Protein AF-A0A358HNJ1-F1 (afdb_monomer)

pLDDT: mean 94.67, std 5.61, range [55.88, 98.75]

Radius of gyration: 17.58 Å; Cα contacts (8 Å, |Δi|>4): 71; chains: 1; bounding box: 34×30×48 Å

Structure (mmCIF, N/CA/C/O backbone):
data_AF-A0A358HNJ1-F1
#
_entry.id   AF-A0A358HNJ1-F1
#
loop_
_atom_site.group_PDB
_atom_site.id
_atom_site.type_symbol
_atom_site.label_atom_id
_atom_site.label_alt_id
_atom_site.label_comp_id
_atom_site.label_asym_id
_atom_site.label_entity_id
_atom_site.label_seq_id
_atom_site.pdbx_PDB_ins_code
_atom_site.Cartn_x
_atom_site.Cartn_y
_atom_site.Cartn_z
_atom_site.occupancy
_atom_site.B_iso_or_equiv
_atom_site.auth_seq_id
_atom_site.auth_comp_id
_atom_site.auth_asym_id
_atom_site.auth_atom_id
_atom_site.pdbx_PDB_model_num
ATOM 1 N N . MET A 1 1 ? 8.545 -15.142 25.746 1.00 55.88 1 MET A N 1
ATOM 2 C CA . MET A 1 1 ? 7.919 -14.086 24.917 1.00 55.88 1 MET A CA 1
ATOM 3 C C . MET A 1 1 ? 7.165 -14.747 23.778 1.00 55.88 1 MET A C 1
ATOM 5 O O . MET A 1 1 ? 7.788 -15.428 22.977 1.00 55.88 1 MET A O 1
ATOM 9 N N . SER A 1 2 ? 5.841 -14.608 23.735 1.00 76.19 2 SER A N 1
ATOM 10 C CA . SER A 1 2 ? 5.030 -15.022 22.585 1.00 76.19 2 SER A CA 1
ATOM 11 C C . SER A 1 2 ? 5.100 -13.940 21.500 1.00 76.19 2 SER A C 1
ATOM 13 O O . SER A 1 2 ? 5.014 -12.752 21.804 1.00 76.19 2 SER A O 1
ATOM 15 N N . SER A 1 3 ? 5.301 -14.328 20.239 1.00 83.88 3 SER A N 1
ATOM 16 C CA . SER A 1 3 ? 5.293 -13.405 19.098 1.00 83.88 3 SER A CA 1
ATOM 17 C C . SER A 1 3 ? 3.945 -13.460 18.376 1.00 83.88 3 SER A C 1
ATOM 19 O O . SER A 1 3 ? 3.333 -14.520 18.253 1.00 83.88 3 SER A O 1
ATOM 21 N N . VAL A 1 4 ? 3.470 -12.308 17.895 1.00 86.75 4 VAL A N 1
ATOM 22 C CA . VAL A 1 4 ? 2.242 -12.207 17.095 1.00 86.75 4 VAL A CA 1
ATOM 23 C C . VAL A 1 4 ? 2.631 -11.955 15.644 1.00 86.75 4 VAL A C 1
ATOM 25 O O . VAL A 1 4 ? 3.329 -10.989 15.334 1.00 86.75 4 VAL A O 1
ATOM 28 N N . LYS A 1 5 ? 2.179 -12.821 14.732 1.00 87.38 5 LYS A N 1
ATOM 29 C CA . LYS A 1 5 ? 2.357 -12.604 13.292 1.00 87.38 5 LYS A CA 1
ATOM 30 C C . LYS A 1 5 ? 1.384 -11.524 12.824 1.00 87.38 5 LYS A C 1
ATOM 32 O O . LYS A 1 5 ? 0.181 -11.757 12.776 1.00 87.38 5 LYS A O 1
ATOM 37 N N . VAL A 1 6 ? 1.926 -10.357 12.480 1.00 90.62 6 VAL A N 1
ATOM 38 C CA . VAL A 1 6 ? 1.153 -9.228 11.943 1.00 90.62 6 VAL A CA 1
ATOM 39 C C . VAL A 1 6 ? 1.185 -9.260 10.417 1.00 90.62 6 VAL A C 1
ATOM 41 O O . VAL A 1 6 ? 0.175 -9.530 9.780 1.00 90.62 6 VAL A O 1
ATOM 44 N N . TRP A 1 7 ? 2.367 -9.078 9.824 1.00 91.50 7 TRP A N 1
ATOM 45 C CA . TRP A 1 7 ? 2.533 -9.049 8.371 1.00 91.50 7 TRP A CA 1
ATOM 46 C C . TRP A 1 7 ? 2.838 -10.426 7.804 1.00 91.50 7 TRP A C 1
ATOM 48 O O . TRP A 1 7 ? 3.907 -10.990 8.076 1.00 91.50 7 TRP A O 1
ATOM 58 N N . ASP A 1 8 ? 1.903 -10.932 7.004 1.00 93.69 8 ASP A N 1
ATOM 59 C CA . ASP A 1 8 ? 2.083 -12.166 6.252 1.00 93.69 8 ASP A CA 1
ATOM 60 C C . ASP A 1 8 ? 3.170 -12.018 5.159 1.00 93.69 8 ASP A C 1
ATOM 62 O O . ASP A 1 8 ? 3.553 -10.895 4.801 1.00 93.69 8 ASP A O 1
ATOM 66 N N . PRO A 1 9 ? 3.720 -13.138 4.650 1.00 95.56 9 PRO A N 1
ATOM 67 C CA . PRO A 1 9 ? 4.788 -13.102 3.652 1.00 95.56 9 PRO A CA 1
ATOM 68 C C . PRO A 1 9 ? 4.412 -12.361 2.366 1.00 95.56 9 PRO A C 1
ATOM 70 O O . PRO A 1 9 ? 5.272 -11.706 1.782 1.00 95.56 9 PRO A O 1
ATOM 73 N N . PHE A 1 10 ? 3.143 -12.412 1.947 1.00 95.62 10 PHE A N 1
ATOM 74 C CA . PHE A 1 10 ? 2.684 -11.738 0.736 1.00 95.62 10 PHE A CA 1
ATOM 75 C C . PHE A 1 10 ? 2.766 -10.216 0.896 1.00 95.62 10 PHE A C 1
ATOM 77 O O . PHE A 1 10 ? 3.298 -9.539 0.020 1.00 95.62 10 PHE A O 1
ATOM 84 N N . VAL A 1 11 ? 2.319 -9.666 2.031 1.00 95.44 11 VAL A N 1
ATOM 85 C CA . VAL A 1 11 ? 2.411 -8.214 2.291 1.00 95.44 11 VAL A CA 1
ATOM 86 C C . VAL A 1 11 ? 3.868 -7.739 2.290 1.00 95.44 11 VAL A C 1
ATOM 88 O O . VAL A 1 11 ? 4.166 -6.663 1.772 1.00 95.44 11 VAL A O 1
ATOM 91 N N . ARG A 1 12 ? 4.789 -8.551 2.823 1.00 96.31 12 ARG A N 1
ATOM 92 C CA . ARG A 1 12 ? 6.230 -8.248 2.818 1.00 96.31 12 ARG A CA 1
ATOM 93 C C . ARG A 1 12 ? 6.813 -8.272 1.407 1.00 96.31 12 ARG A C 1
ATOM 95 O O . ARG A 1 12 ? 7.566 -7.365 1.061 1.00 96.31 12 ARG A O 1
ATOM 102 N N . LEU A 1 13 ? 6.450 -9.279 0.611 1.00 97.81 13 LEU A N 1
ATOM 103 C CA . LEU A 1 13 ? 6.869 -9.393 -0.786 1.00 97.81 13 LEU A CA 1
ATOM 104 C C . LEU A 1 13 ? 6.355 -8.211 -1.607 1.00 97.81 13 LEU A C 1
ATOM 106 O O . LEU A 1 13 ? 7.130 -7.592 -2.327 1.00 97.81 13 LEU A O 1
ATOM 110 N N . PHE A 1 14 ? 5.077 -7.862 -1.452 1.00 98.06 14 PHE A N 1
ATOM 111 C CA . PHE A 1 14 ? 4.495 -6.686 -2.087 1.00 98.06 14 PHE A CA 1
ATOM 112 C C . PHE A 1 14 ? 5.270 -5.415 -1.725 1.00 98.06 14 PHE A C 1
ATOM 114 O O . PHE A 1 14 ? 5.644 -4.661 -2.617 1.00 98.06 14 PHE A O 1
ATOM 121 N N . HIS A 1 15 ? 5.535 -5.185 -0.436 1.00 97.75 15 HIS A N 1
ATOM 122 C CA . HIS A 1 15 ? 6.186 -3.959 0.021 1.00 97.75 15 HIS A CA 1
ATOM 123 C C . HIS A 1 15 ? 7.600 -3.807 -0.552 1.00 97.75 15 HIS A C 1
ATOM 125 O O . HIS A 1 15 ? 7.913 -2.784 -1.157 1.00 97.75 15 HIS A O 1
ATOM 131 N N . TRP A 1 16 ? 8.435 -4.840 -0.413 1.00 98.50 16 TRP A N 1
ATOM 132 C CA . TRP A 1 16 ? 9.806 -4.795 -0.922 1.00 98.50 16 TRP A CA 1
ATOM 133 C C . TRP A 1 16 ? 9.873 -4.860 -2.448 1.00 98.50 16 TRP A C 1
ATOM 135 O O . TRP A 1 16 ? 10.722 -4.200 -3.040 1.00 98.50 16 TRP A O 1
ATOM 145 N N . GLY A 1 17 ? 8.955 -5.580 -3.096 1.00 98.62 17 GLY A N 1
ATOM 146 C CA . GLY A 1 17 ? 8.836 -5.595 -4.553 1.00 98.62 17 GLY A CA 1
ATOM 147 C C . GLY A 1 17 ? 8.436 -4.231 -5.114 1.00 98.62 17 GLY A C 1
ATOM 148 O O . GLY A 1 17 ? 8.999 -3.791 -6.116 1.00 98.62 17 GLY A O 1
ATOM 149 N N . LEU A 1 18 ? 7.513 -3.528 -4.451 1.00 98.69 18 LEU A N 1
ATOM 150 C CA . LEU A 1 18 ? 7.100 -2.186 -4.855 1.00 98.69 18 LEU A CA 1
ATOM 151 C C . LEU A 1 18 ? 8.238 -1.181 -4.649 1.00 98.69 18 LEU A C 1
ATOM 153 O O . LEU A 1 18 ? 8.513 -0.393 -5.549 1.00 98.69 18 LEU A O 1
ATOM 157 N N . ALA A 1 19 ? 8.937 -1.250 -3.511 1.00 98.69 19 ALA A N 1
ATOM 158 C CA . ALA A 1 19 ? 10.110 -0.418 -3.247 1.00 98.69 19 ALA A CA 1
ATOM 159 C C . ALA A 1 19 ? 11.219 -0.639 -4.291 1.00 98.69 19 ALA A C 1
ATOM 161 O O . ALA A 1 19 ? 11.779 0.328 -4.802 1.00 98.69 19 ALA A O 1
ATOM 162 N N . ALA A 1 20 ? 11.496 -1.895 -4.657 1.00 98.75 20 ALA A N 1
ATOM 163 C CA . ALA A 1 20 ? 12.465 -2.224 -5.700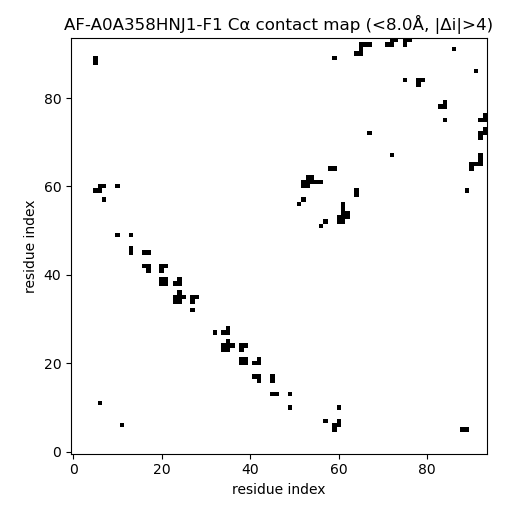 1.00 98.75 20 ALA A CA 1
ATOM 164 C C . ALA A 1 20 ? 12.019 -1.720 -7.082 1.00 98.75 20 ALA A C 1
ATOM 166 O O . ALA A 1 20 ? 12.817 -1.114 -7.790 1.00 98.75 20 ALA A O 1
ATOM 167 N N . SER A 1 21 ? 10.745 -1.908 -7.443 1.00 98.56 21 SER A N 1
ATOM 168 C CA . SER A 1 21 ? 10.189 -1.412 -8.712 1.00 98.56 21 SER A CA 1
ATOM 169 C C . SER A 1 21 ? 10.317 0.110 -8.810 1.00 98.56 21 SER A C 1
ATOM 171 O O . SER A 1 21 ? 10.748 0.628 -9.834 1.00 98.56 21 SER A O 1
ATOM 173 N N . PHE A 1 22 ? 10.015 0.823 -7.721 1.00 98.50 22 PHE A N 1
ATOM 174 C CA . PHE A 1 22 ? 10.188 2.271 -7.647 1.00 98.50 22 PHE A CA 1
ATOM 175 C C . PHE A 1 22 ? 11.661 2.686 -7.773 1.00 98.50 22 PHE A C 1
ATOM 177 O O . PHE A 1 22 ? 11.974 3.575 -8.557 1.00 98.50 22 PHE A O 1
ATOM 184 N N . ALA A 1 23 ? 12.570 2.036 -7.040 1.00 98.56 23 ALA A N 1
ATOM 185 C CA . ALA A 1 23 ? 13.998 2.347 -7.097 1.00 98.56 23 ALA A CA 1
ATOM 186 C C . ALA A 1 23 ? 14.586 2.123 -8.500 1.00 98.56 23 ALA A C 1
ATOM 188 O O . ALA A 1 23 ? 15.339 2.965 -8.982 1.00 98.56 23 ALA A O 1
ATOM 189 N N . ILE A 1 24 ? 14.208 1.026 -9.168 1.00 98.38 24 ILE A N 1
ATOM 190 C CA . ILE A 1 24 ? 14.606 0.754 -10.555 1.00 98.38 24 ILE A CA 1
ATOM 191 C C . ILE A 1 24 ? 14.073 1.859 -11.463 1.00 98.38 24 ILE A C 1
ATOM 193 O O . ILE A 1 24 ? 14.869 2.497 -12.138 1.00 98.38 24 ILE A O 1
ATOM 197 N N . ALA A 1 25 ? 12.764 2.132 -11.421 1.00 98.00 25 ALA A N 1
ATOM 198 C CA . ALA A 1 25 ? 12.148 3.157 -12.260 1.00 98.00 25 ALA A CA 1
ATOM 199 C C . ALA A 1 25 ? 12.798 4.537 -12.072 1.00 98.00 25 ALA A C 1
ATOM 201 O O . ALA A 1 25 ? 13.002 5.249 -13.053 1.00 98.00 25 ALA A O 1
ATOM 202 N N . TRP A 1 26 ? 13.152 4.896 -10.834 1.00 97.94 26 TRP A N 1
ATOM 203 C CA . TRP A 1 26 ? 13.842 6.144 -10.515 1.00 97.94 26 TRP A CA 1
ATOM 204 C C . TRP A 1 26 ? 15.246 6.209 -11.123 1.00 97.94 26 TRP A C 1
ATOM 206 O O . TRP A 1 26 ? 15.592 7.198 -11.757 1.00 97.94 26 TRP A O 1
ATOM 216 N N . ILE A 1 27 ? 16.053 5.157 -10.950 1.00 98.12 27 ILE A N 1
ATOM 217 C CA . ILE A 1 27 ? 17.434 5.112 -11.459 1.00 98.12 27 ILE A CA 1
ATOM 218 C C . ILE A 1 27 ? 17.458 5.082 -12.992 1.00 98.12 27 ILE A C 1
ATOM 220 O O . ILE A 1 27 ? 18.361 5.641 -13.601 1.00 98.12 27 ILE A O 1
ATOM 224 N N . THR A 1 28 ? 16.482 4.429 -13.623 1.00 97.81 28 THR A N 1
ATOM 225 C CA . THR A 1 28 ? 16.458 4.217 -15.077 1.00 97.81 28 THR A CA 1
ATOM 226 C C . THR A 1 28 ? 15.681 5.282 -15.844 1.00 97.81 28 THR A C 1
ATOM 228 O O . THR A 1 28 ? 15.454 5.094 -17.038 1.00 97.81 28 THR A O 1
ATOM 231 N N . ALA A 1 29 ? 15.212 6.341 -15.176 1.00 94.00 29 ALA A N 1
ATOM 232 C CA . ALA A 1 29 ? 14.262 7.296 -15.743 1.00 94.00 29 ALA A CA 1
ATOM 233 C C . ALA A 1 29 ? 14.767 7.962 -17.034 1.00 94.00 29 ALA A C 1
ATOM 235 O O . ALA A 1 29 ? 14.001 8.062 -17.987 1.00 94.00 29 ALA A O 1
ATOM 236 N N . ASP A 1 30 ? 16.047 8.342 -17.080 1.00 93.88 30 ASP A N 1
ATOM 237 C CA . ASP A 1 30 ? 16.605 9.117 -18.196 1.00 93.88 30 ASP A CA 1
ATOM 238 C C . ASP A 1 30 ? 17.432 8.272 -19.183 1.00 93.88 30 ASP A C 1
ATOM 240 O O . ASP A 1 30 ? 17.516 8.603 -20.363 1.00 93.88 30 ASP A O 1
ATOM 244 N N . ASP A 1 31 ? 18.008 7.154 -18.725 1.00 94.12 31 ASP A N 1
ATOM 245 C CA . ASP A 1 31 ? 18.996 6.388 -19.502 1.00 94.12 31 ASP A CA 1
ATOM 246 C C . ASP A 1 31 ? 18.480 5.033 -20.011 1.00 94.12 31 ASP A C 1
ATOM 248 O O . ASP A 1 31 ? 19.081 4.431 -20.906 1.00 94.12 31 ASP A O 1
ATOM 252 N N . TRP A 1 32 ? 17.389 4.501 -19.440 1.00 96.38 32 TRP A N 1
ATOM 253 C CA . TRP A 1 32 ? 16.956 3.129 -19.730 1.00 96.38 32 TRP A CA 1
ATOM 254 C C . TRP A 1 32 ? 15.431 2.963 -19.752 1.00 96.38 32 TRP A C 1
ATOM 256 O O . TRP A 1 32 ? 14.835 2.213 -18.975 1.00 96.38 32 TRP A O 1
ATOM 266 N N . GLU A 1 33 ? 14.803 3.632 -20.721 1.00 96.00 33 GLU A N 1
ATOM 267 C CA . GLU A 1 33 ? 13.345 3.728 -20.891 1.00 96.00 33 GLU A CA 1
ATOM 268 C C . GLU A 1 33 ? 12.628 2.364 -20.880 1.00 96.00 33 GLU A C 1
ATOM 270 O O . GLU A 1 33 ? 11.615 2.185 -20.205 1.00 96.00 33 GLU A O 1
ATOM 275 N N . THR A 1 34 ? 13.173 1.351 -21.565 1.00 97.62 34 THR A N 1
ATOM 276 C CA . THR A 1 34 ? 12.556 0.010 -21.585 1.00 97.62 34 THR A CA 1
ATOM 277 C C . THR A 1 34 ? 12.478 -0.596 -20.182 1.00 97.62 34 THR A C 1
ATOM 279 O O . THR A 1 34 ? 11.450 -1.163 -19.809 1.00 97.62 34 THR A O 1
ATOM 282 N N . LEU A 1 35 ? 13.544 -0.469 -19.387 1.00 97.94 35 LEU A N 1
ATOM 283 C CA . LEU A 1 35 ? 13.567 -0.999 -18.026 1.00 97.94 35 LEU A CA 1
ATOM 284 C C . LEU A 1 35 ? 12.665 -0.176 -17.095 1.00 97.94 35 LEU A C 1
ATOM 286 O O . LEU A 1 35 ? 11.963 -0.764 -16.271 1.00 97.94 35 LEU A O 1
ATOM 290 N N . HIS A 1 36 ? 12.606 1.146 -17.283 1.00 98.12 36 HIS A N 1
ATOM 291 C CA . HIS A 1 36 ? 11.657 2.018 -16.588 1.00 98.12 36 HIS A CA 1
ATOM 292 C C . HIS A 1 36 ? 10.202 1.569 -16.823 1.00 98.12 36 HIS A C 1
ATOM 294 O O . HIS A 1 36 ? 9.444 1.392 -15.866 1.00 98.12 36 HIS A O 1
ATOM 300 N N . HIS A 1 37 ? 9.819 1.298 -18.077 1.00 98.06 37 HIS A N 1
ATOM 301 C CA . HIS A 1 37 ? 8.475 0.814 -18.414 1.00 98.06 37 HIS A CA 1
ATOM 302 C C . HIS A 1 37 ? 8.153 -0.534 -17.761 1.00 98.06 37 HIS A C 1
ATOM 304 O O . HIS A 1 37 ? 7.092 -0.688 -17.152 1.00 98.06 37 HIS A O 1
ATOM 310 N N . TRP A 1 38 ? 9.075 -1.499 -17.821 1.00 98.50 38 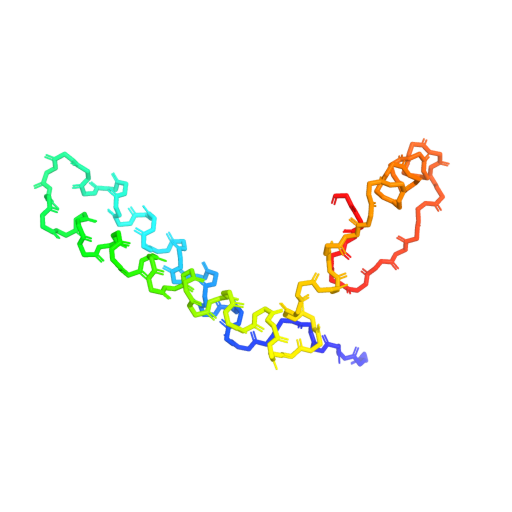TRP A N 1
ATOM 311 C CA . TRP A 1 38 ? 8.880 -2.795 -17.164 1.00 98.50 38 TRP A CA 1
ATOM 312 C C . TRP A 1 38 ? 8.772 -2.677 -15.643 1.00 98.50 38 TRP A C 1
ATOM 314 O O . TRP A 1 38 ? 7.935 -3.354 -15.042 1.00 98.50 38 TRP A O 1
ATOM 324 N N . ALA A 1 39 ? 9.553 -1.792 -15.018 1.00 98.44 39 ALA A N 1
ATOM 325 C CA . ALA A 1 39 ? 9.429 -1.492 -13.595 1.00 98.44 39 ALA A CA 1
ATOM 326 C C . ALA A 1 39 ? 8.050 -0.893 -13.260 1.00 98.44 39 ALA A C 1
ATOM 328 O O . ALA A 1 39 ? 7.425 -1.291 -12.273 1.00 98.44 39 ALA A O 1
ATOM 329 N N . GLY A 1 40 ? 7.524 -0.016 -14.121 1.00 98.38 40 GLY A N 1
ATOM 330 C CA . GLY A 1 40 ? 6.159 0.503 -14.027 1.00 98.38 40 GLY A CA 1
ATOM 331 C C . GLY A 1 40 ? 5.090 -0.593 -14.118 1.00 98.38 40 GLY A C 1
ATOM 332 O O . GLY A 1 40 ? 4.191 -0.652 -13.275 1.00 98.38 40 GLY A O 1
ATOM 333 N N . TYR A 1 41 ? 5.202 -1.514 -15.079 1.00 98.62 41 TYR A N 1
ATOM 334 C CA . TYR A 1 41 ? 4.269 -2.642 -15.204 1.00 98.62 41 TYR A CA 1
ATOM 335 C C . TYR A 1 41 ? 4.342 -3.606 -14.017 1.00 98.62 41 TYR A C 1
ATOM 337 O O . TYR A 1 41 ? 3.303 -4.062 -13.533 1.00 98.62 41 TYR A O 1
ATOM 345 N N . ALA A 1 42 ? 5.542 -3.871 -13.496 1.00 98.56 42 ALA A N 1
ATOM 346 C CA . ALA A 1 42 ? 5.719 -4.660 -12.281 1.00 98.56 42 ALA A CA 1
ATOM 347 C C . ALA A 1 42 ? 5.042 -3.989 -11.073 1.00 98.56 42 ALA A C 1
ATOM 349 O O . ALA A 1 42 ? 4.292 -4.646 -10.347 1.00 98.56 42 ALA A O 1
ATOM 350 N N . ALA A 1 43 ? 5.226 -2.675 -10.894 1.00 98.75 43 ALA A N 1
ATOM 351 C CA . ALA A 1 43 ? 4.555 -1.908 -9.845 1.00 98.75 43 ALA A CA 1
ATOM 352 C C . ALA A 1 43 ? 3.023 -1.954 -9.988 1.00 98.75 43 ALA A C 1
ATOM 354 O O . ALA A 1 43 ? 2.322 -2.210 -9.006 1.00 98.75 43 ALA A O 1
ATOM 355 N N . ALA A 1 44 ? 2.494 -1.780 -11.203 1.00 98.75 44 ALA A N 1
ATOM 356 C CA . ALA A 1 44 ? 1.059 -1.864 -11.472 1.00 98.75 44 ALA A CA 1
ATOM 357 C C . ALA A 1 44 ? 0.488 -3.254 -11.137 1.00 98.75 44 ALA A C 1
ATOM 359 O O . ALA A 1 44 ? -0.542 -3.355 -10.463 1.00 98.75 44 ALA A O 1
ATOM 360 N N . ALA A 1 45 ? 1.180 -4.329 -11.529 1.00 98.56 45 ALA A N 1
ATOM 361 C CA . ALA A 1 45 ? 0.794 -5.697 -11.189 1.00 98.56 45 ALA A CA 1
ATOM 362 C C . ALA A 1 45 ? 0.815 -5.935 -9.669 1.00 98.56 45 ALA A C 1
ATOM 364 O O . ALA A 1 45 ? -0.144 -6.475 -9.113 1.00 98.56 45 AL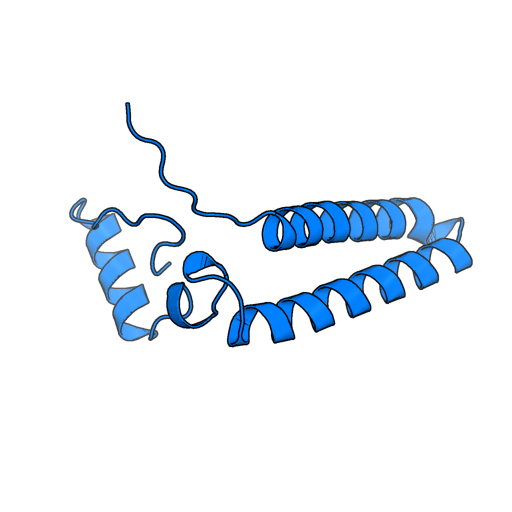A A O 1
ATOM 365 N N . LEU A 1 46 ? 1.867 -5.483 -8.975 1.00 98.69 46 LEU A N 1
ATOM 366 C CA . LEU A 1 46 ? 1.975 -5.553 -7.514 1.00 98.69 46 LEU A CA 1
ATOM 367 C C . LEU A 1 46 ? 0.811 -4.833 -6.826 1.00 98.69 46 LEU A C 1
ATOM 369 O O . LEU A 1 46 ? 0.208 -5.391 -5.906 1.00 98.69 46 LEU A O 1
ATOM 373 N N . ILE A 1 47 ? 0.459 -3.629 -7.284 1.00 98.56 47 ILE A N 1
ATOM 374 C CA . ILE A 1 47 ? -0.680 -2.862 -6.761 1.00 98.56 47 ILE A CA 1
ATOM 375 C C . ILE A 1 47 ? -1.992 -3.615 -7.002 1.00 98.56 47 ILE A C 1
ATOM 377 O O . ILE A 1 47 ? -2.779 -3.766 -6.067 1.00 98.56 47 ILE A O 1
ATOM 381 N N . GLY A 1 48 ? -2.213 -4.155 -8.204 1.00 98.44 48 GLY A N 1
ATOM 382 C CA . GLY A 1 48 ? -3.390 -4.975 -8.506 1.00 98.44 48 GLY A CA 1
ATOM 383 C C . GLY A 1 48 ? -3.518 -6.175 -7.563 1.00 98.44 48 GLY A C 1
ATOM 384 O O . GLY A 1 48 ? -4.558 -6.371 -6.927 1.00 98.44 48 GLY A O 1
ATOM 385 N N . MET A 1 49 ? -2.431 -6.928 -7.377 1.00 97.94 49 MET A N 1
ATOM 386 C CA . MET A 1 49 ? -2.397 -8.047 -6.433 1.00 97.94 49 MET A CA 1
ATOM 387 C C . MET A 1 49 ? -2.639 -7.586 -4.986 1.00 97.94 49 MET A C 1
ATOM 389 O O . MET A 1 49 ? -3.348 -8.255 -4.232 1.00 97.94 49 MET A O 1
ATOM 393 N N . ARG A 1 50 ? -2.109 -6.423 -4.585 1.00 97.50 50 ARG A N 1
ATOM 394 C CA . ARG A 1 50 ? -2.335 -5.843 -3.252 1.00 97.50 50 ARG A CA 1
ATOM 395 C C . ARG A 1 50 ? -3.787 -5.459 -3.016 1.00 97.50 50 ARG A C 1
ATOM 397 O O . ARG A 1 50 ? -4.261 -5.644 -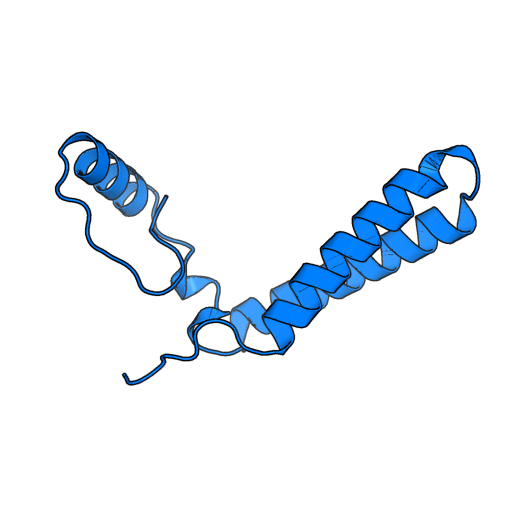1.891 1.00 97.50 50 ARG A O 1
ATOM 404 N N . LEU A 1 51 ? -4.467 -4.924 -4.028 1.00 98.06 51 LEU A N 1
ATOM 405 C CA . LEU A 1 51 ? -5.888 -4.585 -3.964 1.00 98.06 51 LEU A CA 1
ATOM 406 C C . LEU A 1 51 ? -6.724 -5.844 -3.731 1.00 98.06 51 LEU A C 1
ATOM 408 O O . LEU A 1 51 ? -7.500 -5.883 -2.778 1.00 98.06 51 LEU A O 1
ATOM 412 N N . VAL A 1 52 ? -6.481 -6.908 -4.499 1.00 97.88 52 VAL A N 1
ATOM 413 C CA . VAL A 1 52 ? -7.151 -8.204 -4.295 1.00 97.88 52 VAL A CA 1
AT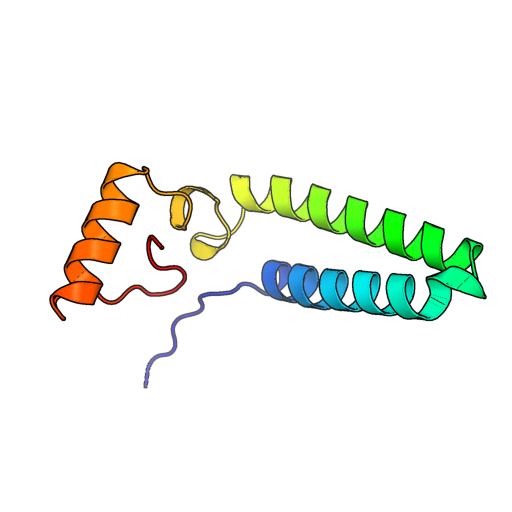OM 414 C C . VAL A 1 52 ? -6.853 -8.760 -2.898 1.00 97.88 52 VAL A C 1
ATOM 416 O O . VAL A 1 52 ? -7.773 -9.077 -2.140 1.00 97.88 52 VAL A O 1
ATOM 419 N N . TRP A 1 53 ? -5.581 -8.810 -2.494 1.00 97.44 53 TRP A N 1
ATOM 420 C CA . TRP A 1 53 ? -5.192 -9.326 -1.176 1.00 97.44 53 TRP A CA 1
ATOM 421 C C . TRP A 1 53 ? -5.726 -8.478 -0.013 1.00 97.44 53 TRP A C 1
ATOM 423 O O . TRP A 1 53 ? -5.986 -8.994 1.071 1.00 97.44 53 TRP A O 1
ATOM 433 N N . GLY A 1 54 ? -5.956 -7.181 -0.225 1.00 96.69 54 GLY A N 1
ATOM 434 C CA . GLY A 1 54 ? -6.593 -6.302 0.755 1.00 96.69 54 GLY A CA 1
ATOM 435 C C . GLY A 1 54 ? -8.080 -6.571 0.971 1.00 96.69 54 GLY A C 1
ATOM 436 O O . GLY A 1 54 ? -8.643 -6.093 1.955 1.00 96.69 54 GLY A O 1
ATOM 437 N N . LEU A 1 55 ? -8.710 -7.362 0.106 1.00 96.75 55 LEU A N 1
ATOM 438 C CA . LEU A 1 55 ? -10.091 -7.803 0.274 1.00 96.75 55 LEU A CA 1
ATOM 439 C C . LEU A 1 5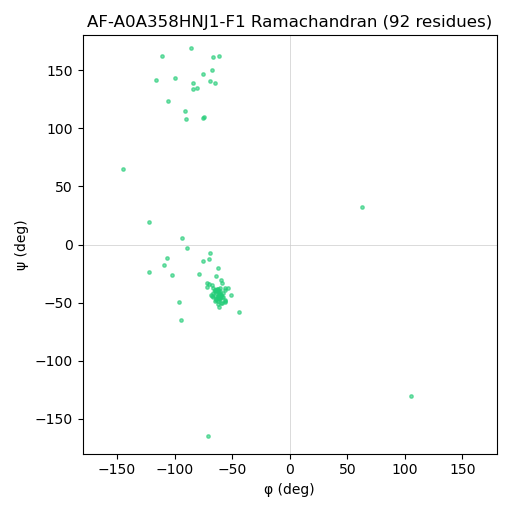5 ? -10.149 -9.193 0.918 1.00 96.75 55 LEU A C 1
ATOM 441 O O . LEU A 1 55 ? -10.842 -9.377 1.919 1.00 96.75 55 LEU A O 1
ATOM 445 N N . ILE A 1 56 ? -9.385 -10.154 0.387 1.00 96.25 56 ILE A N 1
ATOM 446 C CA . ILE A 1 56 ? -9.516 -11.578 0.758 1.00 96.25 56 ILE A CA 1
ATOM 447 C C . ILE A 1 56 ? -8.390 -12.126 1.645 1.00 96.25 56 ILE A C 1
ATOM 449 O O . ILE A 1 56 ? -8.528 -13.218 2.192 1.00 96.25 56 ILE A O 1
ATOM 453 N N . GLY A 1 57 ? -7.293 -11.385 1.817 1.00 93.44 57 GLY A N 1
ATOM 454 C CA . GLY A 1 57 ? -6.081 -11.848 2.493 1.00 93.44 57 GLY A CA 1
ATOM 455 C C . GLY A 1 57 ? -6.210 -12.028 4.009 1.00 93.44 57 GLY A C 1
ATOM 456 O O . GLY A 1 57 ? -7.306 -12.077 4.587 1.00 93.44 57 GLY A O 1
ATOM 457 N N . SER A 1 58 ? -5.053 -12.130 4.671 1.00 93.69 58 SER A N 1
ATOM 458 C CA . SER A 1 58 ? -4.961 -12.330 6.122 1.00 93.69 58 SER A CA 1
ATOM 459 C C . SER A 1 58 ? -5.580 -11.168 6.909 1.00 93.69 58 SER A C 1
ATOM 461 O O . SER A 1 58 ? -5.764 -10.073 6.376 1.00 93.69 58 SER A O 1
ATOM 463 N N . ARG A 1 59 ? -5.885 -11.389 8.200 1.00 91.62 59 ARG A N 1
ATOM 464 C CA . ARG A 1 59 ? -6.533 -10.389 9.071 1.00 91.62 59 ARG A CA 1
ATOM 465 C C . ARG A 1 59 ? -5.912 -9.005 8.893 1.00 91.62 59 ARG A C 1
ATOM 467 O O . ARG A 1 59 ? -6.632 -8.097 8.512 1.00 91.62 59 ARG A O 1
ATOM 474 N N . TYR A 1 60 ? -4.605 -8.872 9.112 1.00 92.25 60 TYR A N 1
ATOM 475 C CA . TYR A 1 60 ? -3.891 -7.591 9.079 1.00 92.25 60 TYR A CA 1
ATOM 476 C C . TYR A 1 60 ? -3.652 -7.036 7.669 1.00 92.25 60 TYR A C 1
ATOM 478 O O . TYR A 1 60 ? -3.350 -5.855 7.535 1.00 92.25 60 TYR A O 1
ATOM 486 N N . ALA A 1 61 ? -3.821 -7.840 6.616 1.00 93.50 61 ALA A N 1
ATOM 487 C CA . ALA A 1 61 ? -3.700 -7.371 5.237 1.00 93.50 61 ALA A CA 1
ATOM 488 C C . ALA A 1 61 ? -4.952 -6.628 4.737 1.00 93.50 61 ALA A C 1
ATOM 490 O O . ALA A 1 61 ? -4.857 -5.805 3.815 1.00 93.50 61 ALA A O 1
ATOM 491 N N . ARG A 1 62 ? -6.121 -6.920 5.329 1.00 95.19 62 ARG A N 1
ATOM 492 C CA . ARG A 1 62 ? -7.412 -6.411 4.857 1.00 95.19 62 ARG A CA 1
ATOM 493 C C . ARG A 1 62 ? -7.571 -4.914 5.073 1.00 95.19 62 ARG A C 1
ATOM 495 O O . ARG A 1 62 ? -7.258 -4.404 6.147 1.00 95.19 62 ARG A O 1
ATOM 502 N N . PHE A 1 63 ? -8.172 -4.235 4.099 1.00 94.62 63 PHE A N 1
ATOM 503 C CA . PHE A 1 63 ? -8.439 -2.796 4.160 1.00 94.62 63 PHE A CA 1
ATOM 504 C C . PHE A 1 63 ? -9.252 -2.392 5.392 1.00 94.62 63 PHE A C 1
ATOM 506 O O . PHE A 1 63 ? -8.949 -1.393 6.032 1.00 94.62 63 PHE A O 1
ATOM 513 N N . THR A 1 64 ? -10.216 -3.212 5.812 1.00 92.44 64 THR A N 1
ATOM 514 C CA . THR A 1 64 ? -11.053 -2.948 6.996 1.00 92.44 64 THR A CA 1
ATOM 515 C C . THR A 1 64 ? -10.272 -2.880 8.316 1.00 92.44 64 THR A C 1
ATOM 517 O O . THR A 1 64 ? -10.756 -2.307 9.299 1.00 92.44 64 THR A O 1
ATOM 520 N N . GLN A 1 65 ? -9.054 -3.437 8.379 1.00 91.94 65 GLN A N 1
ATOM 521 C CA . GLN A 1 65 ? -8.221 -3.298 9.574 1.00 91.94 65 GLN A CA 1
ATOM 522 C C . GLN A 1 65 ? -7.688 -1.884 9.763 1.00 91.94 65 GLN A C 1
ATOM 524 O O . GLN A 1 65 ? -7.598 -1.460 10.913 1.00 91.94 65 GLN A O 1
ATOM 529 N N . PHE A 1 66 ? -7.392 -1.156 8.688 1.00 89.62 66 PHE A N 1
ATOM 530 C CA . PHE A 1 66 ? -6.688 0.127 8.771 1.00 89.62 66 PHE A CA 1
ATOM 531 C C . PHE A 1 66 ? -7.446 1.307 8.161 1.00 89.62 66 PHE A C 1
ATOM 533 O O . PHE A 1 66 ? -7.248 2.430 8.603 1.00 89.62 66 PHE A O 1
ATOM 540 N N . ILE A 1 67 ? -8.374 1.079 7.231 1.00 92.88 67 ILE A N 1
ATOM 541 C CA . ILE A 1 67 ? -9.299 2.120 6.778 1.00 92.88 67 ILE A CA 1
ATOM 542 C C . ILE A 1 67 ? -10.351 2.319 7.871 1.00 92.88 67 ILE A C 1
ATOM 544 O O . ILE A 1 67 ? -11.189 1.444 8.115 1.00 92.88 67 ILE A O 1
ATOM 548 N N . LYS A 1 68 ? -10.274 3.457 8.561 1.00 93.19 68 LYS A N 1
ATOM 549 C CA . LYS A 1 68 ? -11.220 3.885 9.599 1.00 93.19 68 LYS A CA 1
ATOM 550 C C . LYS A 1 68 ? -12.025 5.086 9.120 1.00 93.19 68 LYS A C 1
ATOM 552 O O . LYS A 1 68 ? -11.663 5.741 8.148 1.00 93.19 68 LYS A O 1
ATOM 557 N N . SER A 1 69 ? -13.151 5.349 9.782 1.00 94.56 69 SER A N 1
ATOM 558 C CA . SER A 1 69 ? -13.950 6.529 9.464 1.00 94.56 69 SER A CA 1
ATOM 559 C C . SER A 1 69 ? -13.190 7.803 9.858 1.00 94.56 69 SER A C 1
ATOM 561 O O . SER A 1 69 ? -12.449 7.782 10.848 1.00 94.56 69 SER A O 1
ATOM 563 N N . PRO A 1 70 ? -13.413 8.932 9.159 1.00 93.81 70 PRO A N 1
ATOM 564 C CA . PRO A 1 70 ? -12.774 10.202 9.503 1.00 93.81 70 PRO A CA 1
ATOM 565 C C . PRO A 1 70 ? -12.986 10.599 10.969 1.00 93.81 70 PRO A C 1
ATOM 567 O O . PRO A 1 70 ? -12.064 11.069 11.626 1.00 93.81 70 PRO A O 1
ATOM 570 N N . ALA A 1 71 ? -14.178 10.334 11.518 1.00 96.19 71 ALA A N 1
ATOM 571 C CA . ALA A 1 71 ? -14.487 10.593 12.922 1.00 96.19 71 ALA A CA 1
ATOM 572 C C . ALA A 1 71 ? -13.589 9.793 13.884 1.00 96.19 71 ALA A C 1
ATOM 574 O O . ALA A 1 71 ? -13.127 10.337 14.886 1.00 96.19 71 ALA A O 1
ATOM 575 N N . THR A 1 72 ? -13.303 8.519 13.582 1.00 94.38 72 THR A N 1
ATOM 576 C CA . THR A 1 72 ? -12.377 7.701 14.383 1.00 94.38 72 THR A CA 1
ATOM 577 C C . THR A 1 72 ? -10.946 8.226 14.298 1.00 94.38 72 THR A C 1
ATOM 579 O O . THR A 1 72 ? -10.273 8.298 15.324 1.00 94.38 72 THR A O 1
ATOM 582 N N . TH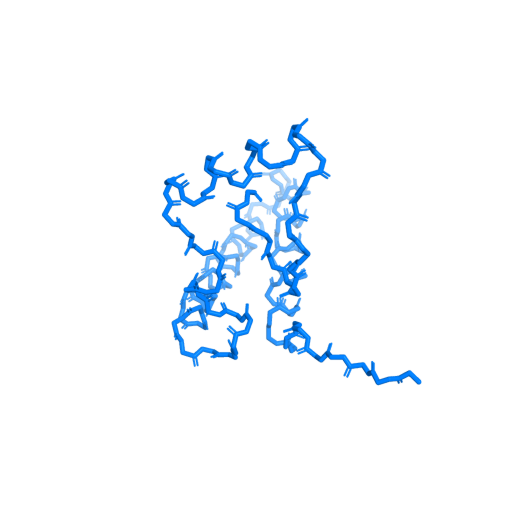R A 1 73 ? -10.489 8.625 13.111 1.00 95.12 73 THR A N 1
ATOM 583 C CA . THR A 1 73 ? -9.148 9.196 12.914 1.00 95.12 73 THR A CA 1
ATOM 584 C C . THR A 1 73 ? -8.983 10.520 13.661 1.00 95.12 73 THR A C 1
ATOM 586 O O . THR A 1 73 ? -8.026 10.679 14.413 1.00 95.12 73 THR A O 1
ATOM 589 N N . ILE A 1 74 ? -9.946 11.441 13.543 1.00 96.19 74 ILE A N 1
ATOM 590 C CA . ILE A 1 74 ? -9.927 12.730 14.257 1.00 96.19 74 ILE A CA 1
ATOM 591 C C . ILE A 1 74 ? -9.968 12.518 15.775 1.00 96.19 74 ILE A C 1
ATOM 593 O O . ILE A 1 74 ? -9.210 13.154 16.508 1.00 96.19 74 ILE A O 1
ATOM 597 N N . GLY A 1 75 ? -10.815 11.601 16.257 1.00 96.38 75 GLY A N 1
ATOM 598 C CA . GLY A 1 75 ? -10.858 11.239 17.675 1.00 96.38 75 GLY A CA 1
ATOM 599 C C . GLY A 1 75 ? -9.511 10.711 18.174 1.00 96.38 75 GLY A C 1
ATOM 600 O O . GLY A 1 75 ? -9.013 11.168 19.199 1.00 96.38 75 GLY A O 1
ATOM 601 N N . TYR A 1 76 ? -8.877 9.82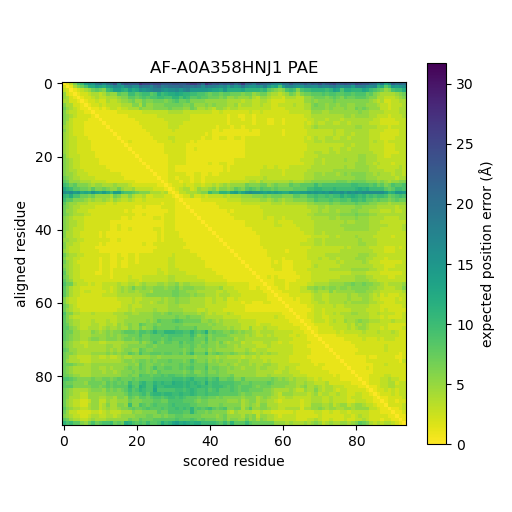5 17.403 1.00 95.44 76 TYR A N 1
ATOM 602 C CA . TYR A 1 76 ? -7.562 9.282 17.732 1.00 95.44 76 TYR A CA 1
ATOM 603 C C . TYR A 1 76 ? -6.456 10.352 17.735 1.00 95.44 76 TYR A C 1
ATOM 605 O O . TYR A 1 76 ? -5.636 10.371 18.649 1.00 95.44 76 TYR A O 1
ATOM 613 N N . LEU A 1 77 ? -6.462 11.291 16.784 1.00 96.06 77 LEU A N 1
ATOM 614 C CA . LEU A 1 77 ? -5.544 12.439 16.788 1.00 96.06 77 LEU A CA 1
ATOM 615 C C . LEU A 1 77 ? -5.728 13.316 18.037 1.00 96.06 77 LEU A C 1
ATOM 617 O O . LEU A 1 77 ? -4.747 13.754 18.636 1.00 96.06 77 LEU A O 1
ATOM 621 N N . SER A 1 78 ? -6.973 13.539 18.474 1.00 96.56 78 SER A N 1
ATOM 622 C CA . SER A 1 78 ? -7.247 14.251 19.730 1.00 96.56 78 SER A CA 1
ATOM 623 C C . SER A 1 78 ? -6.707 13.499 20.949 1.00 96.56 78 SER A C 1
ATOM 625 O O . SER A 1 78 ? -6.167 14.128 21.862 1.00 96.56 78 SER A O 1
ATOM 627 N N . ASP A 1 79 ? -6.820 12.170 20.963 1.00 96.19 79 ASP A N 1
ATOM 628 C CA . ASP A 1 79 ? -6.277 11.336 22.035 1.00 96.19 79 ASP A CA 1
ATOM 629 C C . ASP A 1 79 ? -4.743 11.358 22.066 1.00 96.19 79 ASP A C 1
ATOM 631 O O . ASP A 1 79 ? -4.190 11.436 23.162 1.00 96.19 79 ASP A O 1
ATOM 635 N N . ILE A 1 80 ? -4.066 11.393 20.908 1.00 95.88 80 ILE A N 1
ATOM 636 C CA . ILE A 1 80 ? -2.605 11.588 20.820 1.00 95.88 80 ILE A CA 1
ATOM 637 C C . ILE A 1 80 ? -2.200 12.915 21.464 1.00 95.88 80 ILE A C 1
ATOM 639 O O . ILE A 1 80 ? -1.319 12.945 22.320 1.00 95.88 80 ILE A O 1
ATOM 643 N N . ILE A 1 81 ? -2.858 14.018 21.091 1.00 96.44 81 ILE A N 1
ATOM 644 C CA . ILE A 1 81 ? -2.541 15.353 21.632 1.00 96.44 81 ILE A CA 1
ATOM 645 C C . ILE A 1 81 ? -2.728 15.386 23.159 1.00 96.44 81 ILE A C 1
ATOM 647 O O . ILE A 1 81 ? -2.033 16.114 23.863 1.00 96.44 81 ILE A O 1
ATOM 651 N N . ARG A 1 82 ? -3.659 14.583 23.684 1.00 96.75 82 ARG A N 1
ATOM 652 C CA . ARG A 1 82 ? -3.950 14.462 25.120 1.00 96.75 82 ARG A CA 1
ATOM 653 C C . ARG A 1 82 ? -3.112 13.393 25.834 1.00 96.75 82 ARG A C 1
ATOM 655 O O . ARG A 1 82 ? -3.288 13.239 27.041 1.00 96.75 82 ARG A O 1
ATOM 662 N N . GLY A 1 83 ? -2.265 12.646 25.125 1.00 95.38 83 GLY A N 1
ATOM 663 C CA . GLY A 1 83 ? -1.471 11.539 25.673 1.00 95.38 83 GLY A CA 1
ATOM 664 C C . GLY A 1 83 ? -2.309 10.373 26.215 1.00 95.38 83 GLY A C 1
ATOM 665 O O . GLY A 1 83 ? -1.951 9.771 27.228 1.00 95.38 83 GLY A O 1
ATOM 666 N N . ARG A 1 84 ? -3.479 10.107 25.616 1.00 95.00 84 ARG A N 1
ATOM 667 C CA . ARG A 1 84 ? -4.418 9.037 26.022 1.00 95.00 84 ARG A CA 1
ATOM 668 C C . ARG A 1 84 ? -4.707 8.045 24.895 1.00 95.00 84 ARG A C 1
ATOM 670 O O . ARG A 1 84 ? -5.721 7.345 24.919 1.00 95.00 84 ARG A O 1
ATOM 677 N N . GLU A 1 85 ? -3.845 7.996 23.892 1.00 93.06 85 GLU A N 1
ATOM 678 C CA . GLU A 1 85 ? -4.011 7.156 22.719 1.00 93.06 85 GLU A CA 1
ATOM 679 C C . GLU A 1 85 ? -3.970 5.659 23.060 1.00 93.06 85 GLU A C 1
ATOM 681 O O . GLU A 1 85 ? -3.174 5.170 23.865 1.00 93.06 85 GLU A O 1
ATOM 686 N N . ARG A 1 86 ? -4.853 4.889 22.418 1.00 92.31 86 ARG A N 1
ATOM 687 C CA . ARG A 1 86 ? -4.842 3.426 22.533 1.00 92.31 86 ARG A CA 1
ATOM 688 C C . ARG A 1 86 ? -3.700 2.841 21.708 1.00 92.31 86 ARG A C 1
ATOM 690 O O . ARG A 1 86 ? -3.409 3.315 20.614 1.00 92.31 86 ARG A O 1
ATOM 697 N N . ARG A 1 87 ? -3.116 1.740 22.187 1.00 91.69 8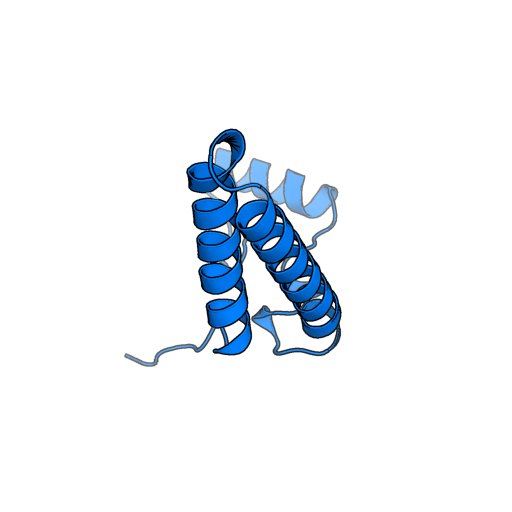7 ARG A N 1
ATOM 698 C CA . ARG A 1 87 ? -2.115 0.968 21.434 1.00 91.69 87 ARG A CA 1
ATOM 699 C C . ARG A 1 87 ? -2.790 -0.013 20.477 1.00 91.69 87 ARG A C 1
ATOM 701 O O . ARG A 1 87 ? -3.689 -0.751 20.877 1.00 91.69 87 ARG A O 1
ATOM 708 N N . TYR A 1 88 ? -2.311 -0.053 19.235 1.00 91.25 88 TYR A N 1
ATOM 709 C CA . TYR A 1 88 ? -2.810 -0.933 18.177 1.00 91.25 88 TYR A CA 1
ATOM 710 C C . TYR A 1 88 ? -1.724 -1.916 17.735 1.00 91.25 88 TYR A C 1
ATOM 712 O O . TYR A 1 88 ? -0.551 -1.562 17.634 1.00 91.25 88 TYR A O 1
ATOM 720 N N . ILE A 1 89 ? -2.119 -3.157 17.449 1.00 88.75 89 ILE A N 1
ATOM 721 C CA . ILE A 1 89 ? -1.254 -4.145 16.796 1.00 88.75 89 ILE A CA 1
ATOM 722 C C . ILE A 1 89 ? -1.474 -3.995 15.287 1.00 88.75 89 ILE A C 1
ATOM 724 O O . ILE A 1 89 ? -2.540 -4.352 14.790 1.00 88.75 89 ILE A O 1
ATOM 728 N N . GLY A 1 90 ? -0.489 -3.447 14.572 1.00 88.19 90 GLY A N 1
ATOM 729 C CA . GLY A 1 90 ? -0.600 -3.107 13.149 1.00 88.19 90 GLY A CA 1
ATOM 730 C C . GLY A 1 90 ? -0.745 -1.600 12.938 1.00 88.19 90 GLY A C 1
ATOM 731 O O . GLY A 1 90 ? 0.051 -0.834 13.473 1.00 88.19 90 GLY A O 1
ATOM 732 N N . HIS A 1 91 ? -1.740 -1.181 12.153 1.00 90.56 91 HIS A N 1
ATOM 733 C CA . HIS A 1 91 ? -2.003 0.237 11.902 1.00 90.56 91 HIS A CA 1
ATOM 734 C C . HIS A 1 91 ? -2.860 0.856 13.004 1.00 90.56 91 HIS A C 1
ATOM 736 O O . HIS A 1 91 ? -3.840 0.260 13.459 1.00 90.56 91 HIS A O 1
ATOM 742 N N . ASN A 1 92 ? -2.495 2.073 13.392 1.00 92.94 92 ASN A N 1
ATOM 743 C CA . ASN A 1 92 ? -3.363 2.934 14.176 1.00 92.94 92 ASN A CA 1
ATOM 744 C C . ASN A 1 92 ? -4.315 3.720 13.230 1.00 92.94 92 ASN A C 1
ATOM 746 O O . ASN A 1 92 ? -4.161 3.631 12.011 1.00 92.94 92 ASN A O 1
ATOM 750 N N . PRO A 1 93 ? -5.343 4.415 13.750 1.00 92.50 93 PRO A N 1
ATOM 751 C CA . PRO A 1 93 ? -6.313 5.136 12.919 1.00 92.50 93 PRO A CA 1
ATOM 752 C C . PRO A 1 93 ? -5.813 6.381 12.163 1.00 92.50 93 PRO A C 1
ATOM 754 O O . PRO A 1 93 ? -6.618 6.930 11.410 1.00 92.50 93 PRO A O 1
ATOM 757 N N . ALA A 1 94 ? -4.585 6.860 12.387 1.00 82.94 94 ALA A N 1
ATOM 758 C CA . ALA A 1 94 ? -4.026 8.086 11.806 1.00 82.94 94 ALA A CA 1
ATOM 759 C C . ALA A 1 94 ? -2.740 7.852 10.999 1.00 82.94 94 ALA A C 1
ATOM 761 O O . ALA A 1 94 ? -2.050 6.828 11.213 1.00 82.94 94 ALA A O 1
#

Foldseek 3Di:
DDDDDQDDPLNVCLVVLLVVLVVQLVVCVPPPVVSNVVSVVSNVVSVVVLVVCLPVNDPNSHPVLADDDPVLLVVQVVCVVVVNHDDDDHHDND

InterPro domains:
  IPR011577 Cytochrome b561, bacterial/Ni-hydrogenase [PF01292] (6-93)
  IPR016174 Di-haem cytochrome, transmembrane [SSF81342] (2-93)
  IPR051542 Hydrogenase-associated cytochrome [PTHR30485] (2-94)

Solvent-accessible surface area (backbone atoms only — not comparable to full-atom values): 5442 Å² total; per-residue (Å²): 137,89,84,82,90,61,79,52,72,63,63,53,50,45,52,55,49,39,52,48,23,49,53,48,25,65,75,20,59,88,85,33,58,72,59,21,51,51,22,49,52,52,35,52,50,46,50,52,52,48,56,53,36,24,71,74,45,56,76,72,53,18,48,78,64,47,64,62,55,69,68,55,22,53,51,46,54,54,24,51,79,67,74,65,57,81,90,58,92,78,61,55,62,115

Mean predicted aligned error: 4.06 Å

Secondary structure (DSSP, 8-state):
------S-HHHHHHHHHHHHHHHHHHHTTTT-HHHHHHHHHHHHHHHHHHHHHHHHS-GGGSHHHH---HHHHHHHHHHHHTT-PPP-SS----

Sequence (94 aa):
MSSVKVWDPFVRLFHWGLAASFAIAWITADDWETLHHWAGYAAAALIGMRLVWGLIGSRYARFTQFIKSPATTIGYLSDIIRGRERRYIGHNPA

Organism: NCBI:txid168935

Nearest PDB structures (foldseek):
  5j45-assembly1_A  TM=9.641E-01  e=8.338E+00  Drosophila melanogaster